Protein AF-X1D475-F1 (afdb_monomer)

InterPro domains:
  IPR000887 KDPG/KHG aldolase [PF01081] (10-48)
  IPR013785 Aldolase-type TIM barrel [G3DSA:3.20.20.70] (1-49)

pLDDT: mean 92.66, std 6.93, range [58.31, 97.62]

Foldseek 3Di:
DDPVVVVVVVLVDEAEDEDQDPVVPVVVCVVCVVVVHNHYHYDPPY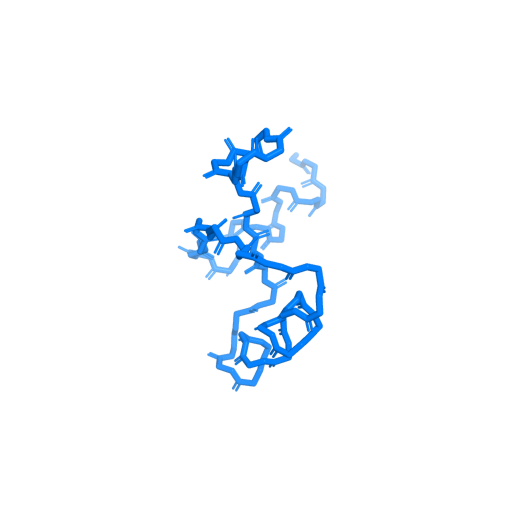PVD

Structure (mmCIF, N/CA/C/O backbone):
data_AF-X1D475-F1
#
_entry.id   AF-X1D475-F1
#
loop_
_atom_site.group_PDB
_atom_site.id
_atom_site.type_symbol
_atom_site.label_atom_id
_atom_site.label_alt_id
_atom_site.label_comp_id
_atom_site.label_asym_id
_atom_site.label_entity_id
_atom_site.label_seq_id
_atom_site.pdbx_PDB_ins_code
_atom_site.Cartn_x
_atom_site.Cartn_y
_atom_site.Cartn_z
_atom_site.occupancy
_atom_site.B_iso_or_equiv
_atom_site.auth_seq_id
_atom_site.auth_comp_id
_atom_site.auth_asym_id
_atom_site.auth_atom_id
_atom_site.pdbx_PDB_model_num
ATOM 1 N N . MET A 1 1 ? 24.411 -3.763 1.107 1.00 66.38 1 MET A N 1
ATOM 2 C CA . MET A 1 1 ? 23.016 -3.268 1.094 1.00 66.38 1 MET A CA 1
ATOM 3 C C . MET A 1 1 ? 22.087 -4.385 1.554 1.00 66.38 1 MET A C 1
ATOM 5 O O . MET A 1 1 ? 22.181 -5.471 0.989 1.00 66.38 1 MET A O 1
ATOM 9 N N . ASN A 1 2 ? 21.256 -4.142 2.573 1.00 93.69 2 ASN A N 1
ATOM 10 C CA . ASN A 1 2 ? 20.253 -5.088 3.089 1.00 93.69 2 ASN A CA 1
ATOM 11 C C . ASN A 1 2 ? 19.299 -5.542 1.957 1.00 93.69 2 ASN A C 1
ATOM 13 O O . ASN A 1 2 ? 18.934 -4.725 1.112 1.00 93.69 2 AS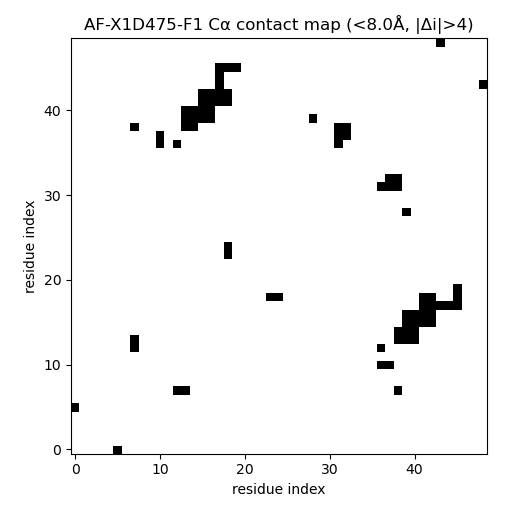N A O 1
ATOM 17 N N . ASN A 1 3 ? 18.917 -6.827 1.921 1.00 95.50 3 ASN A N 1
ATOM 18 C CA . ASN A 1 3 ? 18.028 -7.398 0.896 1.00 95.50 3 ASN A CA 1
ATOM 19 C C . ASN A 1 3 ? 16.67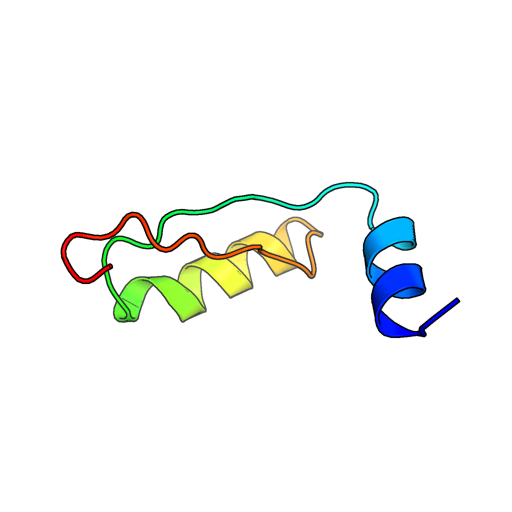9 -6.669 0.805 1.00 95.50 3 ASN A C 1
ATOM 21 O O . ASN A 1 3 ? 16.177 -6.466 -0.297 1.00 95.50 3 ASN A O 1
ATOM 25 N N . VAL A 1 4 ? 16.137 -6.215 1.940 1.00 93.12 4 VAL A N 1
ATOM 26 C CA . VAL A 1 4 ? 14.896 -5.427 1.979 1.00 93.12 4 VAL A CA 1
ATOM 27 C C . VAL A 1 4 ? 15.083 -4.103 1.241 1.00 93.12 4 VAL A C 1
ATOM 29 O O . VAL A 1 4 ? 14.330 -3.799 0.323 1.00 93.12 4 VAL A O 1
ATOM 32 N N . LEU A 1 5 ? 16.142 -3.355 1.566 1.00 93.88 5 LEU A N 1
ATOM 33 C CA . LEU A 1 5 ? 16.427 -2.062 0.935 1.00 93.88 5 LEU A CA 1
ATOM 34 C C . LEU A 1 5 ? 16.690 -2.189 -0.573 1.00 93.88 5 LEU A C 1
ATOM 36 O O . LEU A 1 5 ? 16.279 -1.319 -1.335 1.00 93.88 5 LEU A O 1
ATOM 40 N N . LYS A 1 6 ? 17.324 -3.283 -1.023 1.00 95.38 6 LYS A N 1
ATOM 41 C CA . LYS A 1 6 ? 17.474 -3.574 -2.460 1.00 95.38 6 LYS A CA 1
ATOM 42 C C . LYS A 1 6 ? 16.117 -3.759 -3.146 1.00 95.38 6 LYS A C 1
ATOM 44 O O . LYS A 1 6 ? 15.916 -3.209 -4.221 1.00 95.38 6 LYS A O 1
ATOM 49 N N . ARG A 1 7 ? 15.191 -4.508 -2.532 1.00 92.94 7 ARG A N 1
ATOM 50 C CA . ARG A 1 7 ? 13.853 -4.738 -3.098 1.00 92.94 7 ARG A CA 1
ATOM 51 C C . ARG A 1 7 ? 13.050 -3.441 -3.188 1.00 92.94 7 ARG A C 1
ATOM 53 O O . ARG A 1 7 ? 12.516 -3.158 -4.249 1.00 92.94 7 ARG A O 1
ATOM 60 N N . ILE A 1 8 ? 13.052 -2.627 -2.129 1.00 94.06 8 ILE A N 1
ATOM 61 C CA . ILE A 1 8 ? 12.401 -1.304 -2.127 1.00 94.06 8 ILE A CA 1
ATOM 62 C C . ILE A 1 8 ? 12.961 -0.426 -3.257 1.00 94.06 8 ILE A C 1
ATOM 64 O O . ILE A 1 8 ? 12.199 0.147 -4.030 1.00 94.06 8 ILE A O 1
ATOM 68 N N . GLY A 1 9 ? 14.291 -0.373 -3.397 1.00 93.88 9 GLY A N 1
ATOM 69 C CA . GLY A 1 9 ? 14.946 0.390 -4.462 1.00 93.88 9 GLY A CA 1
ATOM 70 C C . GLY A 1 9 ? 14.591 -0.082 -5.877 1.00 93.88 9 GLY A C 1
ATOM 71 O O . GLY A 1 9 ? 14.443 0.751 -6.764 1.00 93.88 9 GLY A O 1
ATOM 72 N N . ASN A 1 10 ? 14.403 -1.391 -6.086 1.00 93.31 10 ASN A N 1
ATOM 73 C CA . ASN A 1 10 ? 14.016 -1.950 -7.387 1.00 93.31 10 ASN A CA 1
ATOM 74 C C . ASN A 1 10 ? 12.577 -1.600 -7.799 1.00 93.31 10 ASN A C 1
ATOM 76 O O . ASN A 1 10 ? 12.297 -1.552 -8.993 1.00 93.31 10 ASN A O 1
ATOM 80 N N . ILE A 1 11 ? 11.675 -1.370 -6.838 1.00 92.81 11 ILE A N 1
ATOM 81 C CA . ILE A 1 11 ? 10.280 -0.984 -7.116 1.00 92.81 11 ILE A CA 1
ATOM 82 C C . ILE A 1 11 ? 10.207 0.478 -7.588 1.00 92.81 11 ILE A C 1
ATOM 84 O O . ILE A 1 11 ? 9.376 0.821 -8.422 1.00 92.81 11 ILE A O 1
ATOM 88 N N . GLY A 1 12 ? 11.080 1.353 -7.075 1.00 92.56 12 GLY A N 1
ATOM 89 C CA . GLY A 1 12 ? 11.211 2.749 -7.520 1.00 92.56 12 GLY A CA 1
ATOM 90 C C . GLY A 1 12 ? 10.123 3.716 -7.027 1.00 92.56 12 GLY A C 1
ATOM 91 O O . GLY A 1 12 ? 10.305 4.927 -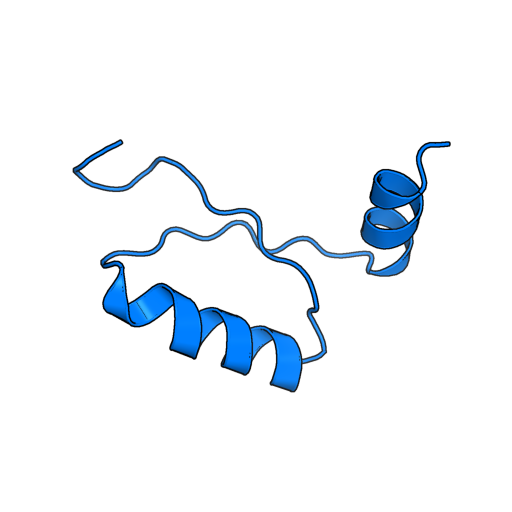7.132 1.00 92.56 12 GLY A O 1
ATOM 92 N N . LEU A 1 13 ? 9.032 3.210 -6.444 1.00 93.50 13 LEU A N 1
ATOM 93 C CA . LEU A 1 13 ? 7.949 3.993 -5.845 1.00 93.50 13 LEU A CA 1
ATOM 94 C C . LEU A 1 13 ? 7.451 3.321 -4.559 1.00 93.50 13 LEU A C 1
ATOM 96 O O . LEU A 1 13 ? 7.223 2.114 -4.536 1.00 93.50 13 LEU A O 1
ATOM 100 N N . VAL A 1 14 ? 7.233 4.112 -3.506 1.00 96.19 14 VAL A N 1
ATOM 101 C CA . VAL A 1 14 ? 6.620 3.653 -2.250 1.00 96.19 14 VAL A CA 1
ATOM 102 C C . VAL A 1 14 ? 5.372 4.495 -1.971 1.00 96.19 14 VAL A C 1
ATOM 104 O O . VAL A 1 14 ? 5.501 5.681 -1.664 1.00 96.19 14 VAL A O 1
ATOM 107 N N . PRO A 1 15 ? 4.162 3.923 -2.092 1.00 95.94 15 PRO A N 1
ATOM 108 C CA . PRO A 1 15 ? 2.930 4.591 -1.691 1.00 95.94 15 PRO A CA 1
ATOM 109 C C . PRO A 1 15 ? 2.891 4.786 -0.174 1.00 95.94 15 PRO A C 1
ATOM 111 O O . PRO A 1 15 ? 3.020 3.817 0.572 1.00 95.94 15 PRO A O 1
ATOM 114 N N . VAL A 1 16 ? 2.671 6.022 0.269 1.00 96.62 16 VAL A N 1
ATOM 115 C CA . VAL A 1 16 ? 2.481 6.387 1.680 1.00 96.62 16 VAL A CA 1
ATOM 116 C C . VAL A 1 16 ? 0.983 6.538 1.925 1.00 96.62 16 VAL A C 1
ATOM 118 O O . VAL A 1 16 ? 0.353 7.424 1.348 1.00 96.62 16 VAL A O 1
ATOM 121 N N . VAL A 1 17 ? 0.401 5.655 2.733 1.00 95.31 17 VAL A N 1
ATOM 122 C CA . VAL A 1 17 ? -1.052 5.451 2.797 1.00 95.31 17 VAL A CA 1
ATOM 123 C C . VAL A 1 17 ? -1.569 5.599 4.226 1.00 95.31 17 VAL A C 1
ATOM 125 O O . VAL A 1 17 ? -0.969 5.101 5.180 1.00 95.31 17 VAL A O 1
ATOM 128 N N . VAL A 1 18 ? -2.715 6.268 4.357 1.00 95.50 18 VAL A N 1
ATOM 129 C CA . VAL A 1 18 ? -3.568 6.233 5.553 1.00 95.50 18 VAL A CA 1
ATOM 130 C C . VAL A 1 18 ? -4.656 5.190 5.304 1.00 95.50 18 VAL A C 1
ATOM 132 O O . VAL A 1 18 ? -5.267 5.194 4.237 1.00 95.50 18 VAL A O 1
ATOM 135 N N . ILE A 1 19 ? -4.866 4.277 6.251 1.00 94.00 19 ILE A N 1
ATOM 136 C CA . ILE A 1 19 ? -5.906 3.246 6.163 1.00 94.00 19 ILE A CA 1
ATOM 137 C C . ILE A 1 19 ? -6.957 3.547 7.233 1.00 94.00 19 ILE A C 1
ATOM 139 O O . ILE A 1 19 ? -6.704 3.315 8.410 1.00 94.00 19 ILE A O 1
ATOM 143 N N . ASP A 1 20 ? -8.131 4.032 6.820 1.00 90.25 20 ASP A N 1
ATOM 144 C CA . ASP A 1 20 ? -9.197 4.509 7.723 1.00 90.25 20 ASP A CA 1
ATOM 145 C C . ASP A 1 20 ? -9.903 3.392 8.528 1.00 90.25 20 ASP A C 1
ATOM 147 O O . ASP A 1 20 ? -10.715 3.674 9.405 1.00 90.25 20 ASP A O 1
ATOM 151 N N . GLY A 1 21 ? -9.584 2.120 8.261 1.00 90.38 21 GLY A N 1
ATOM 152 C CA . GLY A 1 21 ? -10.137 0.958 8.961 1.00 90.38 21 GLY A CA 1
ATOM 153 C C . GLY A 1 21 ? -9.409 -0.342 8.607 1.00 90.38 21 GLY A C 1
ATOM 154 O O . GLY A 1 21 ? -8.983 -0.547 7.468 1.00 90.38 21 GLY A O 1
ATOM 155 N N . ALA A 1 22 ? -9.243 -1.247 9.577 1.00 91.06 22 ALA A N 1
ATOM 156 C CA . ALA A 1 22 ? -8.470 -2.484 9.402 1.00 91.06 22 ALA A CA 1
ATOM 157 C C . ALA A 1 22 ? -9.036 -3.402 8.299 1.00 91.06 22 ALA A C 1
ATOM 159 O O . ALA A 1 22 ? -8.290 -4.113 7.623 1.00 91.06 22 ALA A O 1
ATOM 160 N N . GLU A 1 23 ? -10.346 -3.356 8.074 1.00 95.06 23 GLU A N 1
ATOM 161 C CA . GLU A 1 23 ? -1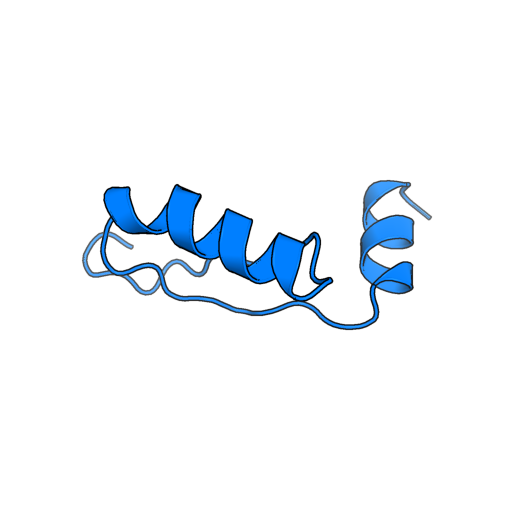1.059 -4.066 7.015 1.00 95.06 23 GLU A CA 1
ATOM 162 C C . GLU A 1 23 ? -10.627 -3.647 5.603 1.00 95.06 23 GLU A C 1
ATOM 164 O O . GLU A 1 23 ? -10.715 -4.450 4.671 1.00 95.06 23 GLU A O 1
ATOM 169 N N . LEU A 1 24 ? -10.106 -2.426 5.441 1.00 94.88 24 LEU A N 1
ATOM 170 C CA . LEU A 1 24 ? -9.623 -1.904 4.163 1.00 94.88 24 LEU A CA 1
ATOM 171 C C . LEU A 1 24 ? -8.195 -2.354 3.838 1.00 94.88 24 LEU A C 1
ATOM 173 O O . LEU A 1 24 ? -7.795 -2.301 2.674 1.00 94.88 24 LEU A O 1
ATOM 177 N N . ALA A 1 25 ? -7.436 -2.855 4.818 1.00 94.12 25 ALA A N 1
ATOM 178 C CA . ALA A 1 25 ? -6.024 -3.180 4.630 1.00 94.12 25 ALA A CA 1
ATOM 179 C C . ALA A 1 25 ? -5.793 -4.260 3.562 1.00 94.12 25 ALA A C 1
ATOM 181 O O . ALA A 1 25 ? -4.956 -4.101 2.672 1.00 94.12 25 ALA A O 1
ATOM 182 N N . VAL A 1 26 ? -6.562 -5.354 3.610 1.00 96.69 26 VAL A N 1
ATOM 183 C CA . VAL A 1 26 ? -6.411 -6.466 2.657 1.00 96.69 26 VAL A CA 1
ATOM 184 C C . VAL A 1 26 ? -6.899 -6.092 1.248 1.00 96.69 26 VAL A C 1
ATOM 186 O O . VAL A 1 26 ? -6.162 -6.361 0.296 1.00 96.69 26 VAL A O 1
ATOM 189 N N . PRO A 1 27 ? -8.088 -5.478 1.061 1.00 97.19 27 PRO A N 1
ATOM 190 C CA . PRO A 1 27 ? -8.512 -4.983 -0.249 1.00 97.19 27 PRO A CA 1
ATOM 191 C C . PRO A 1 27 ? -7.527 -3.985 -0.870 1.00 97.19 27 PRO A C 1
ATOM 193 O O . PRO A 1 27 ? -7.191 -4.125 -2.045 1.00 97.19 27 PRO A O 1
ATOM 196 N N . ALA A 1 28 ? -7.016 -3.028 -0.088 1.00 95.69 28 ALA A N 1
ATOM 197 C CA . ALA A 1 28 ? -6.073 -2.026 -0.579 1.00 95.69 28 ALA A CA 1
ATOM 198 C C . ALA A 1 28 ? -4.739 -2.652 -1.012 1.00 95.69 28 ALA A C 1
ATOM 200 O O . ALA A 1 28 ? -4.234 -2.344 -2.090 1.00 95.69 28 ALA A O 1
ATOM 201 N N . ALA A 1 29 ? -4.195 -3.584 -0.221 1.00 96.31 29 ALA A N 1
ATOM 202 C CA . ALA A 1 29 ? -2.972 -4.299 -0.579 1.00 96.31 29 ALA A CA 1
ATOM 203 C C . ALA A 1 29 ? -3.130 -5.114 -1.874 1.00 96.31 29 ALA A C 1
ATOM 205 O O . ALA A 1 29 ? -2.237 -5.098 -2.717 1.00 96.31 29 ALA A O 1
ATOM 206 N N . LYS A 1 30 ? -4.276 -5.785 -2.067 1.00 97.62 30 LYS A N 1
ATOM 207 C CA . LYS A 1 30 ? -4.573 -6.514 -3.313 1.00 97.62 30 LYS A CA 1
ATOM 208 C C . LYS A 1 30 ? -4.629 -5.578 -4.517 1.00 97.62 30 LYS A C 1
ATOM 210 O O . LYS A 1 30 ? -3.975 -5.853 -5.514 1.00 97.62 30 LYS A O 1
ATOM 215 N N . ALA A 1 31 ? -5.331 -4.452 -4.395 1.00 96.69 31 ALA A N 1
ATOM 216 C CA . ALA A 1 31 ? -5.431 -3.470 -5.471 1.00 96.69 31 ALA A CA 1
ATOM 217 C C . ALA A 1 31 ? -4.061 -2.890 -5.869 1.00 96.69 31 ALA A C 1
ATOM 219 O O . ALA A 1 31 ? -3.792 -2.710 -7.055 1.00 96.69 31 ALA A O 1
ATOM 220 N N . LEU A 1 32 ? -3.173 -2.633 -4.899 1.00 95.75 32 LEU A N 1
ATOM 221 C CA . LEU A 1 32 ? -1.802 -2.204 -5.193 1.00 95.75 32 LEU A CA 1
ATOM 222 C C . LEU A 1 32 ? -1.002 -3.283 -5.927 1.00 95.75 32 LEU A C 1
ATOM 224 O O . LEU A 1 32 ? -0.338 -2.969 -6.912 1.00 95.75 32 LEU A O 1
ATOM 228 N N . ILE A 1 33 ? -1.098 -4.543 -5.491 1.00 95.75 33 ILE A N 1
ATOM 229 C CA . ILE A 1 33 ? -0.432 -5.672 -6.155 1.00 95.75 33 ILE A CA 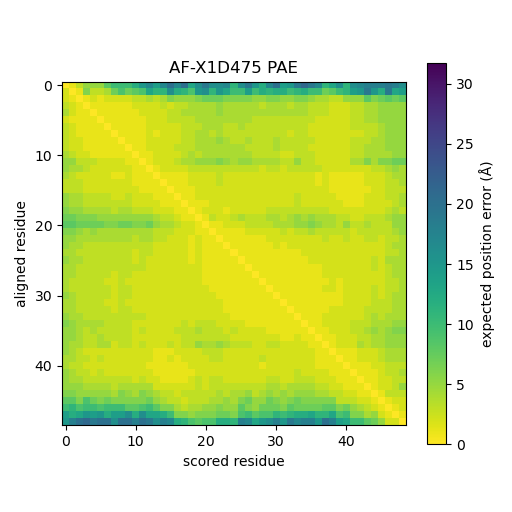1
ATOM 230 C C . ILE A 1 33 ? -0.931 -5.821 -7.599 1.00 95.75 33 ILE A C 1
ATOM 232 O O . ILE A 1 33 ? -0.108 -5.939 -8.506 1.00 95.75 33 ILE A O 1
ATOM 236 N N . ASP A 1 34 ? -2.245 -5.739 -7.828 1.00 97.12 34 ASP A N 1
ATOM 237 C CA . ASP A 1 34 ? -2.846 -5.791 -9.169 1.00 97.12 34 ASP A CA 1
ATOM 238 C C . ASP A 1 34 ? -2.379 -4.616 -10.051 1.00 97.12 34 ASP A C 1
ATOM 240 O O . ASP A 1 34 ? -2.234 -4.757 -11.265 1.00 97.12 34 ASP A O 1
ATOM 244 N N . GLY A 1 35 ? -2.083 -3.465 -9.437 1.00 93.19 35 GLY A N 1
ATOM 245 C CA . GLY A 1 35 ? -1.481 -2.293 -10.077 1.00 93.19 35 GLY A CA 1
ATOM 246 C C . GLY A 1 35 ? 0.043 -2.356 -10.256 1.00 93.19 35 GLY A C 1
ATOM 247 O O . GLY A 1 35 ? 0.631 -1.387 -10.734 1.00 93.19 35 GLY A O 1
ATOM 248 N N . GLY A 1 36 ? 0.698 -3.459 -9.876 1.00 92.38 36 GLY A N 1
ATOM 249 C CA . GLY A 1 36 ? 2.150 -3.644 -9.993 1.00 92.38 36 GLY A CA 1
ATOM 250 C C . GLY A 1 36 ? 2.977 -3.045 -8.849 1.00 92.38 36 GLY A C 1
ATOM 251 O O . GLY A 1 36 ? 4.201 -2.972 -8.951 1.00 92.38 36 GLY A O 1
ATOM 252 N N . LEU A 1 37 ? 2.338 -2.626 -7.755 1.00 94.19 37 LEU A N 1
ATOM 253 C CA . LEU A 1 37 ? 2.987 -2.061 -6.574 1.00 94.19 37 LEU A CA 1
ATOM 254 C C . LEU A 1 37 ? 2.989 -3.077 -5.430 1.00 94.19 37 LEU A C 1
ATOM 256 O O . LEU A 1 37 ? 2.040 -3.203 -4.663 1.00 94.19 37 LEU A O 1
ATOM 260 N N . GLU A 1 38 ? 4.102 -3.791 -5.279 1.00 93.19 38 GLU A N 1
ATOM 261 C CA . GLU A 1 38 ? 4.277 -4.819 -4.242 1.00 93.19 38 GLU A CA 1
ATOM 262 C C . GLU A 1 38 ? 4.752 -4.268 -2.878 1.00 93.19 38 GLU A C 1
ATOM 264 O O . GLU A 1 38 ? 5.341 -4.995 -2.074 1.00 93.19 38 GLU A O 1
ATOM 269 N N . ILE A 1 39 ? 4.519 -2.978 -2.607 1.00 95.06 39 ILE A N 1
ATOM 270 C CA .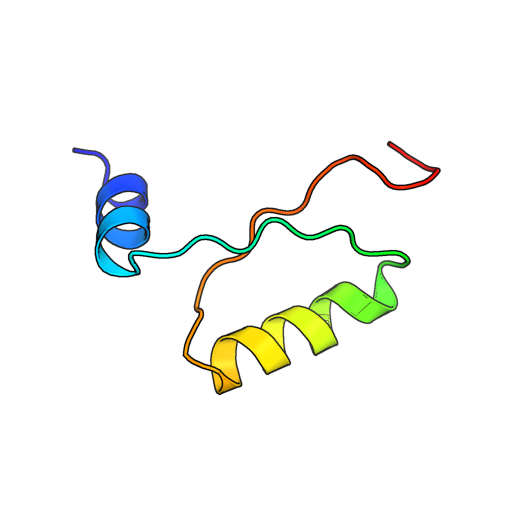 ILE A 1 39 ? 4.876 -2.312 -1.349 1.00 95.06 39 ILE A CA 1
ATOM 271 C C . ILE A 1 39 ? 3.884 -1.200 -0.994 1.00 95.06 39 ILE A C 1
ATOM 273 O O . ILE A 1 39 ? 3.342 -0.530 -1.869 1.00 95.06 39 ILE A O 1
ATOM 277 N N . MET A 1 40 ? 3.691 -0.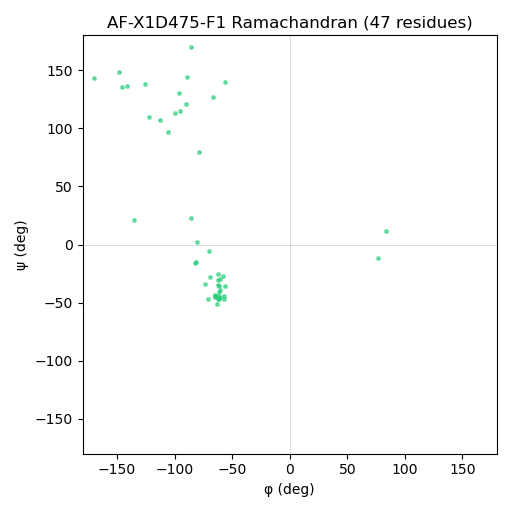984 0.307 1.00 95.75 40 MET A N 1
ATOM 278 C CA . MET A 1 40 ? 2.953 0.139 0.878 1.00 95.75 40 MET A CA 1
ATOM 279 C C . MET A 1 40 ? 3.612 0.543 2.203 1.00 95.75 40 MET A C 1
ATOM 281 O O . MET A 1 40 ? 3.940 -0.321 3.016 1.00 95.75 40 MET A O 1
ATOM 285 N N . GLU A 1 41 ? 3.788 1.841 2.432 1.00 96.25 41 GLU A N 1
ATOM 286 C CA . GLU A 1 41 ? 4.119 2.411 3.737 1.00 96.25 41 GLU A CA 1
ATOM 287 C C . GLU A 1 41 ? 2.822 2.863 4.414 1.00 96.25 41 GLU A C 1
ATOM 289 O O . GLU A 1 41 ? 2.140 3.764 3.928 1.00 96.25 41 GLU A O 1
ATOM 294 N N . ILE A 1 42 ? 2.466 2.229 5.531 1.00 95.06 42 ILE A N 1
ATOM 295 C CA . ILE A 1 42 ? 1.273 2.590 6.304 1.00 95.06 42 ILE A CA 1
ATOM 296 C C . ILE A 1 42 ? 1.673 3.643 7.330 1.00 95.06 42 ILE A C 1
ATOM 298 O O . ILE A 1 42 ? 2.524 3.391 8.186 1.00 95.06 42 ILE A O 1
ATOM 302 N N . THR A 1 43 ? 1.049 4.814 7.263 1.00 95.00 43 THR A N 1
ATOM 303 C CA . THR A 1 43 ? 1.314 5.884 8.225 1.00 95.00 43 THR A CA 1
ATOM 304 C C . THR A 1 43 ? 0.412 5.781 9.437 1.00 95.00 43 THR A C 1
ATOM 306 O O . THR A 1 43 ? -0.776 5.496 9.306 1.00 95.00 43 THR A O 1
ATOM 309 N N . MET A 1 44 ? 0.972 6.126 10.590 1.00 94.06 44 MET A N 1
ATOM 310 C CA . MET A 1 44 ? 0.228 6.382 11.817 1.00 94.06 44 MET A CA 1
ATOM 311 C C . MET A 1 44 ? -0.366 7.797 11.707 1.00 94.06 44 MET A C 1
ATOM 313 O O . MET A 1 44 ? 0.256 8.783 12.095 1.00 94.06 44 MET A O 1
ATOM 317 N N . ARG A 1 45 ? -1.477 7.927 10.976 1.00 92.56 45 ARG A N 1
ATOM 318 C CA . ARG A 1 45 ? -2.262 9.174 10.846 1.00 92.56 45 ARG A CA 1
ATOM 319 C C . ARG A 1 45 ? -3.759 8.905 10.985 1.00 92.56 45 ARG A C 1
ATOM 321 O O . ARG A 1 45 ? -4.577 9.678 10.492 1.00 92.56 45 ARG A O 1
ATOM 328 N N . THR A 1 46 ? -4.098 7.778 11.598 1.00 89.00 46 THR A N 1
ATOM 329 C CA . THR A 1 46 ? -5.481 7.406 11.901 1.00 89.00 46 THR A CA 1
ATOM 330 C C . THR A 1 46 ? -5.893 8.023 13.235 1.00 89.00 46 THR A C 1
ATOM 332 O O . THR A 1 46 ? -5.047 8.533 13.970 1.00 89.00 46 THR A O 1
ATOM 335 N N . GLU A 1 47 ? -7.178 7.970 13.593 1.00 86.69 47 GLU A N 1
ATOM 336 C CA . GLU A 1 47 ? -7.623 8.440 14.916 1.00 86.69 47 GLU A CA 1
ATOM 337 C C . GLU A 1 47 ? -6.926 7.698 16.071 1.00 86.69 47 GLU A C 1
ATOM 339 O O . GLU A 1 47 ? -6.771 8.242 17.163 1.00 86.69 47 GLU A O 1
ATOM 344 N N . GLN A 1 48 ? -6.494 6.457 15.834 1.00 80.56 48 GLN A N 1
ATOM 345 C CA . GLN A 1 48 ? -5.847 5.597 16.822 1.00 80.56 48 GLN A CA 1
ATOM 346 C C . GLN A 1 48 ? -4.351 5.888 17.000 1.00 80.56 48 GLN A C 1
ATOM 348 O O . GLN A 1 48 ? -3.757 5.411 17.971 1.00 80.56 48 GLN A O 1
ATOM 353 N N . GLY A 1 49 ? -3.735 6.626 16.078 1.00 58.31 49 GLY A N 1
ATOM 354 C CA . GLY A 1 49 ? -2.285 6.738 15.984 1.00 58.31 49 GLY A CA 1
ATOM 355 C C . GLY A 1 49 ? -1.854 6.906 14.558 1.00 58.31 49 GLY A C 1
ATOM 356 O O . GLY A 1 49 ? -2.224 6.068 13.701 1.00 58.31 49 GLY A O 1
#

Solvent-accessible surface area (backbone atoms only — not comparable to full-atom values): 3188 Å² total; per-residue (Å²): 131,59,73,65,60,53,53,55,61,71,65,74,67,74,52,78,40,76,68,96,44,80,83,49,51,62,61,52,52,51,55,33,45,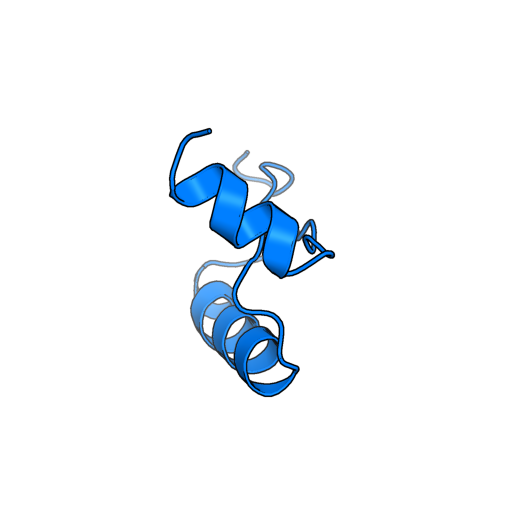78,72,71,39,90,57,72,43,78,51,74,73,45,99,92,65

Organism: NCBI:txid412755

Sequence (49 aa):
MNNVLKRIGNIGLVPVVVIDGAELAVPAAKALIDGGLEIMEITMRTEQG

Mean predicted aligned error: 3.44 Å

Radius of gyration: 12.23 Å; Cα contacts (8 Å, |Δi|>4): 39; chains: 1; bounding box: 34×17×27 Å

Nearest PDB structures (foldseek):
  5o5q-assembly1_C  TM=4.976E-01  e=6.011E+00  Escherichia coli
  5o5q-assembly1_B  TM=5.218E-01  e=9.898E+00  Escherichia coli

Secondary structure (DSSP, 8-state):
--HHHHHHHHH----EE--SSHHHHHHHHHHHHHTT----EE-S-STT-